Protein AF-A0A2V6M5N8-F1 (afdb_monomer_lite)

Radius of gyration: 40.76 Å; chains: 1; bounding box: 69×48×126 Å

pLDDT: mean 75.12, std 13.2, range [38.06, 95.31]

Foldseek 3Di:
DDDPDPQPFDFDADPPPRDTDRDRPPPDDPVPVVVVVVVVVVVVPPCPVVCPVVVVVVVVVVVVVVVVVVVVVVLVVLVVLLVVLVVLLVVLVVCLVVDDPVSVVVSVVVNVVSVVVSVVSCVVCVVVVVVVVVCVVCVVVVVVVVVVVVVVVVVCVVCVVVVVVVVVVD

Structure (mmCIF, N/CA/C/O backbone):
data_AF-A0A2V6M5N8-F1
#
_entry.id   AF-A0A2V6M5N8-F1
#
loop_
_atom_site.group_PDB
_atom_site.id
_atom_site.type_symbol
_atom_site.label_atom_id
_atom_site.label_alt_id
_atom_site.label_comp_id
_atom_site.label_asym_id
_atom_site.label_entity_id
_atom_site.label_seq_id
_atom_site.pdbx_PDB_ins_code
_atom_site.Cartn_x
_atom_site.Cartn_y
_atom_site.Cartn_z
_atom_site.occupancy
_atom_site.B_iso_or_equiv
_atom_site.auth_seq_id
_atom_site.auth_comp_id
_atom_site.auth_asym_id
_atom_site.auth_atom_id
_atom_site.pdbx_PDB_model_num
ATOM 1 N N . MET A 1 1 ? 8.062 -3.821 -89.970 1.00 40.28 1 MET A N 1
ATOM 2 C CA . MET A 1 1 ? 7.055 -4.742 -89.402 1.00 40.28 1 MET A CA 1
ATOM 3 C C . MET A 1 1 ? 7.755 -5.616 -88.371 1.00 40.28 1 MET A C 1
ATOM 5 O O . MET A 1 1 ? 8.111 -6.739 -88.680 1.00 40.28 1 MET A O 1
ATOM 9 N N . GLU A 1 2 ? 8.016 -5.101 -87.172 1.00 38.41 2 GLU A N 1
ATOM 10 C CA . GLU A 1 2 ? 8.715 -5.854 -86.120 1.00 38.41 2 GLU A CA 1
ATOM 11 C C . GLU A 1 2 ? 8.036 -5.556 -84.784 1.00 38.41 2 GLU A C 1
ATOM 13 O O . GLU A 1 2 ? 8.365 -4.603 -84.092 1.00 38.41 2 GLU A O 1
ATOM 18 N N . ALA A 1 3 ? 7.002 -6.334 -84.473 1.00 38.06 3 ALA A N 1
ATOM 19 C CA . ALA A 1 3 ? 6.280 -6.260 -83.202 1.00 38.06 3 ALA A CA 1
ATOM 20 C C . ALA A 1 3 ? 5.750 -7.649 -82.802 1.00 38.06 3 ALA A C 1
ATOM 22 O O . ALA A 1 3 ? 4.581 -7.803 -82.465 1.00 38.06 3 ALA A O 1
ATOM 23 N N . ARG A 1 4 ? 6.582 -8.695 -82.924 1.00 42.59 4 ARG A N 1
ATOM 24 C CA . ARG A 1 4 ? 6.198 -10.077 -82.563 1.00 42.59 4 ARG A CA 1
ATOM 25 C C . ARG A 1 4 ? 7.286 -10.898 -81.857 1.00 42.59 4 ARG A C 1
ATOM 27 O O . ARG A 1 4 ? 7.183 -12.114 -81.811 1.00 42.59 4 ARG A O 1
ATOM 34 N N . ALA A 1 5 ? 8.315 -10.267 -81.292 1.00 43.72 5 ALA A N 1
ATOM 35 C CA . ALA A 1 5 ? 9.456 -10.990 -80.713 1.00 43.72 5 ALA A CA 1
ATOM 36 C C . ALA A 1 5 ? 9.580 -10.887 -79.179 1.00 43.72 5 ALA A C 1
ATOM 38 O O . ALA A 1 5 ? 10.670 -11.084 -78.650 1.00 43.72 5 ALA A O 1
ATOM 39 N N . GLN A 1 6 ? 8.505 -10.562 -78.448 1.00 46.19 6 GLN A N 1
ATOM 40 C CA . GLN A 1 6 ? 8.598 -10.324 -76.997 1.00 46.19 6 GLN A CA 1
ATOM 41 C C . GLN A 1 6 ? 7.566 -11.031 -76.116 1.00 46.19 6 GLN A C 1
ATOM 43 O O . GLN A 1 6 ? 7.596 -10.842 -74.903 1.00 46.19 6 GLN A O 1
ATOM 48 N N . ASP A 1 7 ? 6.753 -11.926 -76.672 1.00 47.16 7 ASP A N 1
ATOM 49 C CA . ASP A 1 7 ? 5.954 -12.841 -75.862 1.00 47.16 7 ASP A CA 1
ATOM 50 C C . ASP A 1 7 ? 6.664 -14.193 -75.822 1.00 47.16 7 ASP A C 1
ATOM 52 O O . ASP A 1 7 ? 6.539 -15.011 -76.729 1.00 47.16 7 ASP A O 1
ATOM 56 N N . GLY A 1 8 ? 7.459 -14.413 -74.770 1.00 49.81 8 GLY A N 1
ATOM 57 C CA . GLY A 1 8 ? 8.117 -15.687 -74.458 1.00 49.81 8 GLY A CA 1
ATOM 58 C C . GLY A 1 8 ? 7.120 -16.782 -74.065 1.00 49.81 8 GLY A C 1
ATOM 59 O O . GLY A 1 8 ? 7.195 -17.323 -72.958 1.00 49.81 8 GLY A O 1
ATOM 60 N N . GLY A 1 9 ? 6.155 -17.060 -74.939 1.00 51.94 9 GLY A N 1
ATOM 61 C CA . GLY A 1 9 ? 5.237 -18.184 -74.841 1.00 51.94 9 GLY A CA 1
ATOM 62 C C . GLY A 1 9 ? 5.984 -19.507 -74.976 1.00 51.94 9 GLY A C 1
ATOM 63 O O . GLY A 1 9 ? 7.054 -19.578 -75.576 1.00 51.94 9 GLY A O 1
ATOM 64 N N . VAL A 1 10 ? 5.448 -20.555 -74.358 1.00 58.66 10 VAL A N 1
ATOM 65 C CA . VAL A 1 10 ? 5.951 -21.917 -74.571 1.00 58.66 10 VAL A CA 1
ATOM 66 C C . VAL A 1 10 ? 5.150 -22.503 -75.719 1.00 58.66 10 VAL A C 1
ATOM 68 O O . VAL A 1 10 ? 3.921 -22.534 -75.643 1.00 58.66 10 VAL A O 1
ATOM 71 N N . ASP A 1 11 ? 5.841 -22.949 -76.766 1.00 57.28 11 ASP A N 1
ATOM 72 C CA . ASP A 1 11 ? 5.216 -23.680 -77.861 1.00 57.28 11 ASP A CA 1
ATOM 73 C C . ASP A 1 11 ? 4.708 -25.014 -77.318 1.00 57.28 11 ASP A C 1
ATOM 75 O O . ASP A 1 11 ? 5.477 -25.859 -76.851 1.00 57.28 11 ASP A O 1
ATOM 79 N N . THR A 1 12 ? 3.391 -25.186 -77.327 1.00 62.16 12 THR A N 1
ATOM 80 C CA . THR A 1 12 ? 2.748 -26.438 -76.925 1.00 62.16 12 THR A CA 1
ATOM 81 C C . THR A 1 12 ? 1.912 -26.957 -78.085 1.00 62.16 12 THR A C 1
ATOM 83 O O . THR A 1 12 ? 1.227 -26.192 -78.765 1.00 62.16 12 THR A O 1
ATOM 86 N N . ASN A 1 13 ? 1.983 -28.263 -78.346 1.00 60.69 13 ASN A N 1
ATOM 87 C CA . ASN A 1 13 ? 1.179 -28.876 -79.399 1.00 60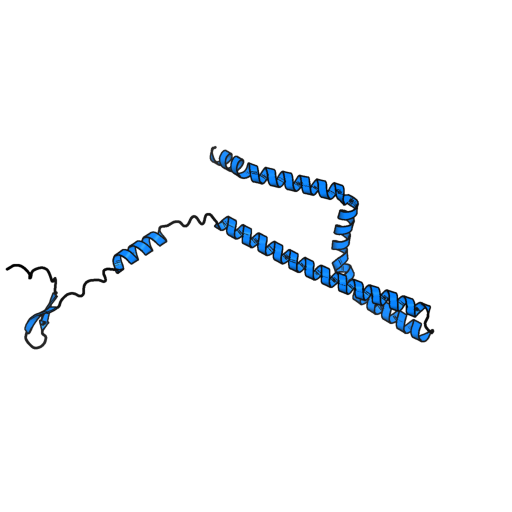.69 13 ASN A CA 1
ATOM 88 C C . ASN A 1 13 ? -0.262 -29.047 -78.925 1.00 60.69 13 ASN A C 1
ATOM 90 O O . ASN A 1 13 ? -0.506 -29.599 -77.849 1.00 60.69 13 ASN A O 1
ATOM 94 N N . CYS A 1 14 ? -1.221 -28.624 -79.754 1.00 59.00 14 CYS A N 1
ATOM 95 C CA . CYS A 1 14 ? -2.625 -28.910 -79.489 1.00 59.00 14 CYS A CA 1
ATOM 96 C C . CYS A 1 14 ? -2.861 -30.425 -79.520 1.00 59.00 14 CYS A C 1
ATOM 98 O O . CYS A 1 14 ? -2.566 -31.049 -80.546 1.00 59.00 14 CYS A O 1
ATOM 100 N N . PRO A 1 15 ? -3.454 -31.022 -78.474 1.00 62.03 15 PRO A N 1
ATOM 101 C CA . PRO A 1 15 ? -3.655 -32.467 -78.412 1.00 62.03 15 PRO A CA 1
ATOM 102 C C . PRO A 1 15 ? -4.605 -33.013 -79.494 1.00 62.03 15 PRO A C 1
ATOM 104 O O . PRO A 1 15 ? -4.589 -34.211 -79.748 1.00 62.03 15 PRO A O 1
ATOM 107 N N . HIS A 1 16 ? -5.399 -32.163 -80.159 1.00 64.50 16 HIS A N 1
ATOM 108 C CA . HIS A 1 16 ? -6.380 -32.594 -81.166 1.00 64.50 16 HIS A CA 1
ATOM 109 C C . HIS A 1 16 ? -6.047 -32.251 -82.619 1.00 64.50 16 HIS A C 1
ATOM 111 O O . HIS A 1 16 ? -6.620 -32.856 -83.519 1.00 64.50 16 HIS A O 1
ATOM 117 N N . CYS A 1 17 ? -5.150 -31.302 -82.878 1.00 65.31 17 CYS A N 1
ATOM 118 C CA . CYS A 1 17 ? -4.905 -30.833 -84.245 1.00 65.31 17 CYS A CA 1
ATOM 119 C C . CYS A 1 17 ? -3.428 -30.652 -84.605 1.00 65.31 17 CYS A C 1
ATOM 121 O O . CYS A 1 17 ? -3.147 -30.201 -85.710 1.00 65.31 17 CYS A O 1
ATOM 123 N N . ALA A 1 18 ? -2.495 -31.019 -83.714 1.00 61.12 18 ALA A N 1
ATOM 124 C CA . ALA A 1 18 ? -1.043 -31.002 -83.951 1.00 61.12 18 ALA A CA 1
ATOM 125 C C . ALA A 1 18 ? -0.486 -29.677 -84.520 1.00 61.12 18 ALA A C 1
ATOM 127 O O . ALA A 1 18 ? 0.622 -29.636 -85.048 1.00 61.12 18 ALA A O 1
ATOM 128 N N . ALA A 1 19 ? -1.243 -28.586 -84.392 1.00 60.41 19 ALA A N 1
ATOM 129 C CA . ALA A 1 19 ? -0.812 -27.246 -84.737 1.00 60.41 19 ALA A CA 1
ATOM 130 C C . ALA A 1 19 ? -0.065 -26.634 -83.538 1.00 60.41 19 ALA A C 1
ATOM 132 O O . ALA A 1 19 ? -0.480 -26.860 -82.391 1.00 60.41 19 ALA A O 1
ATOM 133 N N . PRO A 1 20 ? 1.013 -25.866 -83.776 1.00 59.75 20 PRO A N 1
ATOM 134 C CA . PRO A 1 20 ? 1.727 -25.181 -82.707 1.00 59.75 20 PRO A CA 1
ATOM 135 C C . PRO A 1 20 ? 0.843 -24.068 -82.127 1.00 59.75 20 PRO A C 1
ATOM 137 O O . PRO A 1 20 ? 0.428 -23.161 -82.851 1.00 59.75 20 PRO A O 1
ATOM 140 N N . LEU A 1 21 ? 0.545 -24.138 -80.825 1.00 58.44 21 LEU A N 1
ATOM 141 C CA . LEU A 1 21 ? -0.066 -23.038 -80.078 1.00 58.44 21 LEU A CA 1
ATOM 142 C C . LEU A 1 21 ? 0.960 -22.415 -79.134 1.00 58.44 21 LEU A C 1
ATOM 144 O O . LEU A 1 21 ? 1.497 -23.070 -78.238 1.00 58.44 21 LEU A O 1
ATOM 148 N N . THR A 1 22 ? 1.169 -21.114 -79.303 1.00 58.97 22 THR A N 1
ATOM 149 C CA . THR A 1 22 ? 1.908 -20.267 -78.371 1.00 58.97 22 THR A CA 1
ATOM 150 C C . THR A 1 22 ? 0.987 -19.870 -77.222 1.00 58.97 22 THR A C 1
ATOM 152 O O . THR A 1 22 ? 0.128 -18.999 -77.359 1.00 58.97 22 THR A O 1
ATOM 155 N N . VAL A 1 23 ? 1.147 -20.514 -76.063 1.00 59.09 23 VAL A N 1
ATOM 156 C CA . VAL A 1 23 ? 0.421 -20.108 -74.850 1.00 59.09 23 VAL A CA 1
ATOM 157 C C . VAL A 1 23 ? 1.195 -18.964 -74.184 1.00 59.09 23 VAL A C 1
ATOM 159 O O . VAL A 1 23 ? 2.376 -19.150 -73.862 1.00 59.09 23 VAL A O 1
ATOM 162 N N . PRO A 1 24 ? 0.585 -17.784 -73.955 1.00 55.16 24 PRO A N 1
ATOM 163 C CA . PRO A 1 24 ? 1.261 -16.684 -73.275 1.00 55.16 24 PRO A CA 1
ATOM 164 C C . PRO A 1 24 ? 1.620 -17.098 -71.843 1.00 55.16 24 PRO A C 1
ATOM 166 O O . PRO A 1 24 ? 0.760 -17.518 -71.064 1.00 55.16 24 PRO A O 1
ATOM 169 N N . ARG A 1 25 ? 2.907 -16.999 -71.477 1.00 59.12 25 ARG A N 1
ATOM 170 C CA . ARG A 1 25 ? 3.349 -17.239 -70.097 1.00 59.12 25 ARG A CA 1
ATOM 171 C C . ARG A 1 25 ? 2.711 -16.188 -69.196 1.00 59.12 25 ARG A C 1
ATOM 173 O O . ARG A 1 25 ? 2.968 -15.000 -69.362 1.00 59.12 25 ARG A O 1
ATOM 180 N N . ILE A 1 26 ? 1.925 -16.635 -68.217 1.00 59.75 26 ILE A N 1
ATOM 181 C CA . ILE A 1 26 ? 1.410 -15.767 -67.154 1.00 59.75 26 ILE A CA 1
ATOM 182 C C . ILE A 1 26 ? 2.629 -15.108 -66.487 1.00 59.75 26 ILE A C 1
ATOM 184 O O . ILE A 1 26 ? 3.495 -15.830 -65.975 1.00 59.75 26 ILE A O 1
ATOM 188 N N . PRO A 1 27 ? 2.755 -13.770 -66.522 1.00 60.88 27 PRO A N 1
ATOM 189 C CA . PRO A 1 27 ? 3.920 -13.106 -65.967 1.00 60.88 27 PRO A CA 1
ATOM 190 C C . PRO A 1 27 ? 3.998 -13.397 -64.461 1.00 60.88 27 PRO A C 1
ATOM 192 O O . PRO A 1 27 ? 2.973 -13.367 -63.771 1.00 60.88 27 PRO A O 1
ATOM 195 N N . PRO A 1 28 ? 5.192 -13.701 -63.919 1.00 67.12 28 PRO A N 1
ATOM 196 C CA . PRO A 1 28 ? 5.348 -13.905 -62.487 1.00 67.12 28 PRO A CA 1
ATOM 197 C C . PRO A 1 28 ? 4.891 -12.647 -61.745 1.00 67.12 28 PRO A C 1
ATOM 199 O O . PRO A 1 28 ? 5.241 -11.538 -62.146 1.00 67.12 28 PRO A O 1
ATOM 202 N N . ASN A 1 29 ? 4.114 -12.829 -60.670 1.00 66.31 29 ASN A N 1
ATOM 203 C CA . ASN A 1 29 ? 3.517 -11.736 -59.902 1.00 66.31 29 ASN A CA 1
ATOM 204 C C . ASN A 1 29 ? 4.571 -10.642 -59.600 1.00 66.31 29 ASN A C 1
ATOM 206 O O . ASN A 1 29 ? 5.507 -10.900 -58.827 1.00 66.31 29 ASN A O 1
ATOM 210 N N . PRO A 1 30 ? 4.433 -9.432 -60.178 1.00 67.69 30 PRO A N 1
ATOM 211 C CA . PRO A 1 30 ? 5.457 -8.391 -60.111 1.00 67.69 30 PRO A CA 1
ATOM 212 C C . PRO A 1 30 ? 5.679 -7.875 -58.682 1.00 67.69 30 PRO A C 1
ATOM 214 O O . PRO A 1 30 ? 6.752 -7.360 -58.367 1.00 67.69 30 PRO A O 1
ATOM 217 N N . TYR A 1 31 ? 4.713 -8.084 -57.784 1.00 69.69 31 TYR A N 1
ATOM 218 C CA . TYR A 1 31 ? 4.776 -7.641 -56.391 1.00 69.69 31 TYR A CA 1
ATOM 219 C C . TYR A 1 31 ? 5.535 -8.609 -55.472 1.00 69.69 31 TYR A C 1
ATOM 221 O O . TYR A 1 31 ? 5.916 -8.248 -54.359 1.00 69.69 31 TYR A O 1
ATOM 229 N N . LEU A 1 32 ? 5.830 -9.833 -55.921 1.00 70.94 32 LEU A N 1
ATOM 230 C CA . LEU A 1 32 ? 6.438 -10.852 -55.058 1.00 70.94 32 LEU A CA 1
ATOM 231 C C . LEU A 1 32 ? 7.900 -10.535 -54.693 1.00 70.94 32 LEU A C 1
ATOM 233 O O . LEU A 1 32 ? 8.349 -10.826 -53.583 1.00 70.94 32 LEU A O 1
ATOM 237 N N . ARG A 1 33 ? 8.651 -9.937 -55.627 1.00 72.62 33 ARG A N 1
ATOM 238 C CA . ARG A 1 33 ? 10.039 -9.492 -55.411 1.00 72.62 33 ARG A CA 1
ATOM 239 C C . ARG A 1 33 ? 10.143 -8.362 -54.380 1.00 72.62 33 ARG A C 1
ATOM 241 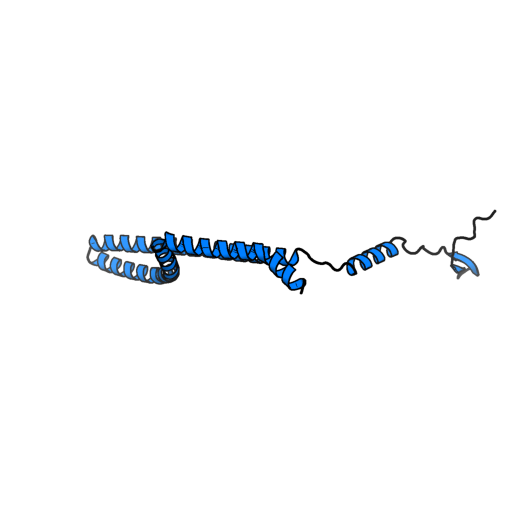O O . ARG A 1 33 ? 10.903 -8.540 -53.426 1.00 72.62 33 ARG A O 1
ATOM 248 N N . PRO A 1 34 ? 9.409 -7.240 -54.514 1.00 75.50 34 PRO A N 1
ATOM 249 C CA . PRO A 1 34 ? 9.482 -6.163 -53.532 1.00 75.50 34 PRO A CA 1
ATOM 250 C C . PRO A 1 34 ? 9.016 -6.621 -52.146 1.00 75.50 34 PRO A C 1
ATOM 252 O O . PRO A 1 34 ? 9.698 -6.332 -51.167 1.00 75.50 34 PRO A O 1
ATOM 255 N N . ILE A 1 35 ? 7.960 -7.439 -52.049 1.00 77.12 35 ILE A N 1
ATOM 256 C CA . ILE A 1 35 ? 7.493 -7.981 -50.761 1.00 77.12 35 ILE A CA 1
ATOM 257 C C . ILE A 1 35 ? 8.577 -8.836 -50.089 1.00 77.12 35 ILE A C 1
ATOM 259 O O . ILE A 1 35 ? 8.869 -8.652 -48.908 1.00 77.12 35 ILE A O 1
ATOM 263 N N . LYS A 1 36 ? 9.229 -9.744 -50.829 1.00 80.75 36 LYS A N 1
ATOM 264 C CA . LYS A 1 36 ? 10.308 -10.577 -50.269 1.00 80.75 36 LYS A CA 1
ATOM 265 C C . LYS A 1 36 ? 11.514 -9.751 -49.819 1.00 80.75 36 LYS A C 1
ATOM 267 O O . LYS A 1 36 ? 12.123 -10.092 -48.806 1.00 80.75 36 LYS A O 1
ATOM 272 N N . ASN A 1 37 ? 11.841 -8.671 -50.528 1.00 80.62 37 ASN A N 1
ATOM 273 C CA . ASN A 1 37 ? 12.918 -7.767 -50.129 1.00 80.62 37 ASN A CA 1
ATOM 274 C C . ASN A 1 37 ? 12.565 -6.974 -48.867 1.00 80.62 37 ASN A C 1
ATOM 276 O O . ASN A 1 37 ? 13.392 -6.914 -47.963 1.00 80.62 37 ASN A O 1
ATOM 280 N N . ILE A 1 38 ? 11.332 -6.473 -48.755 1.00 79.19 38 ILE A N 1
ATOM 281 C CA . ILE A 1 38 ? 10.843 -5.785 -47.551 1.00 79.19 38 ILE A CA 1
ATOM 282 C C . ILE A 1 38 ? 10.863 -6.733 -46.344 1.00 79.19 38 ILE A C 1
ATOM 284 O O . ILE A 1 38 ? 11.359 -6.374 -45.281 1.00 79.19 38 ILE A O 1
ATOM 288 N N . VAL A 1 39 ? 10.411 -7.981 -46.505 1.00 80.94 39 VAL A N 1
ATOM 289 C CA . VAL A 1 39 ? 10.450 -8.991 -45.431 1.00 80.94 39 VAL A CA 1
ATOM 290 C C . VAL A 1 39 ? 11.886 -9.335 -45.030 1.00 80.94 39 VAL A C 1
ATOM 292 O O . VAL A 1 39 ? 12.176 -9.488 -43.842 1.00 80.94 39 VAL A O 1
ATOM 295 N N . ARG A 1 40 ? 12.803 -9.448 -45.997 1.00 80.06 40 ARG A N 1
ATOM 296 C CA . ARG A 1 40 ? 14.223 -9.700 -45.715 1.00 80.06 40 ARG A CA 1
ATOM 297 C C . ARG A 1 40 ? 14.869 -8.513 -44.995 1.00 80.06 40 ARG A C 1
ATOM 299 O O . ARG A 1 40 ? 15.645 -8.739 -44.075 1.00 80.06 40 ARG A O 1
ATOM 306 N N . GLN A 1 41 ? 14.515 -7.283 -45.364 1.00 74.88 41 GLN A N 1
ATOM 307 C CA . GLN A 1 41 ? 14.967 -6.078 -44.672 1.00 74.88 41 GLN A CA 1
ATOM 308 C C . GLN A 1 41 ? 14.404 -6.014 -43.253 1.00 74.88 41 GLN A C 1
ATOM 310 O O . GLN A 1 41 ? 15.188 -5.864 -42.329 1.00 74.88 41 GLN A O 1
ATOM 315 N N . MET A 1 42 ? 13.106 -6.257 -43.044 1.00 68.44 42 MET A N 1
ATOM 316 C CA . MET A 1 42 ? 12.506 -6.288 -41.700 1.00 68.44 42 MET A CA 1
ATOM 317 C C . MET A 1 42 ? 13.141 -7.336 -40.777 1.00 68.44 42 MET A C 1
ATOM 319 O O . MET A 1 42 ? 13.312 -7.071 -39.594 1.00 68.44 42 MET A O 1
ATOM 323 N N . LYS A 1 43 ? 13.531 -8.507 -41.300 1.00 70.19 43 LYS A N 1
ATOM 324 C CA . LYS A 1 43 ? 14.260 -9.525 -40.519 1.00 70.19 43 LYS A CA 1
ATOM 325 C C . LYS A 1 43 ? 15.720 -9.157 -40.240 1.00 70.19 43 LYS A C 1
ATOM 327 O O . LYS A 1 43 ? 16.297 -9.681 -39.295 1.00 70.19 43 LYS A O 1
ATOM 332 N N . GLY A 1 44 ? 16.319 -8.326 -41.091 1.00 67.50 44 GLY A N 1
ATOM 333 C CA . GLY A 1 44 ? 17.708 -7.885 -40.987 1.00 67.50 44 GLY A CA 1
ATOM 334 C C . GLY A 1 44 ? 17.893 -6.596 -40.193 1.00 67.50 44 GLY A C 1
ATOM 335 O O . GLY A 1 44 ? 19.034 -6.247 -39.914 1.00 67.50 44 GLY A O 1
ATOM 336 N N . VAL A 1 45 ? 16.812 -5.895 -39.830 1.00 66.12 45 VAL A N 1
ATOM 337 C CA . VAL A 1 45 ? 16.872 -4.790 -38.872 1.00 66.12 45 VAL A CA 1
ATOM 338 C C . VAL A 1 45 ? 17.105 -5.415 -37.495 1.00 66.12 45 VAL A C 1
ATOM 340 O O . VAL A 1 45 ? 16.174 -6.023 -36.957 1.00 66.12 45 VAL A O 1
ATOM 343 N N . PRO A 1 46 ? 18.310 -5.306 -36.893 1.00 64.38 46 PRO A N 1
ATOM 344 C CA . PRO A 1 46 ? 18.398 -5.508 -35.459 1.00 64.38 46 PRO A CA 1
ATOM 345 C C . PRO A 1 46 ? 17.430 -4.484 -34.879 1.00 64.38 46 PRO A C 1
ATOM 347 O O . PRO A 1 46 ? 17.531 -3.310 -35.214 1.00 64.38 46 PRO A O 1
ATOM 350 N N . PHE A 1 47 ? 16.429 -4.907 -34.116 1.00 57.12 47 PHE A N 1
ATOM 351 C CA . PHE A 1 47 ? 15.658 -3.976 -33.307 1.00 57.12 47 PHE A CA 1
ATOM 352 C C . PHE A 1 47 ? 16.518 -3.699 -32.069 1.00 57.12 47 PHE A C 1
ATOM 354 O O . PHE A 1 47 ? 16.432 -4.481 -31.117 1.00 57.12 47 PHE A O 1
ATOM 361 N N . PRO A 1 48 ? 17.365 -2.646 -32.011 1.00 61.38 48 PRO A N 1
ATOM 362 C CA . PRO A 1 48 ? 17.755 -2.139 -30.716 1.00 61.38 48 PRO A CA 1
ATOM 363 C C . PRO A 1 48 ? 16.451 -1.586 -30.165 1.00 61.38 48 PRO A C 1
ATOM 365 O O . PRO A 1 48 ? 16.054 -0.509 -30.574 1.00 61.38 48 PRO A O 1
ATOM 368 N N . PHE A 1 49 ? 15.695 -2.343 -29.369 1.00 55.69 49 PHE A N 1
ATOM 369 C CA . PHE A 1 49 ? 14.524 -1.794 -28.695 1.00 55.69 49 PHE A CA 1
ATOM 370 C C . PHE A 1 49 ? 15.066 -0.766 -27.694 1.00 55.69 49 PHE A C 1
ATOM 372 O O . PHE A 1 49 ? 15.400 -1.149 -26.570 1.00 55.69 49 PHE A O 1
ATOM 379 N N . PRO A 1 50 ? 15.193 0.528 -28.056 1.00 60.25 50 PRO A N 1
ATOM 380 C CA . PRO A 1 50 ? 15.910 1.502 -27.234 1.00 60.25 50 PRO A CA 1
ATOM 381 C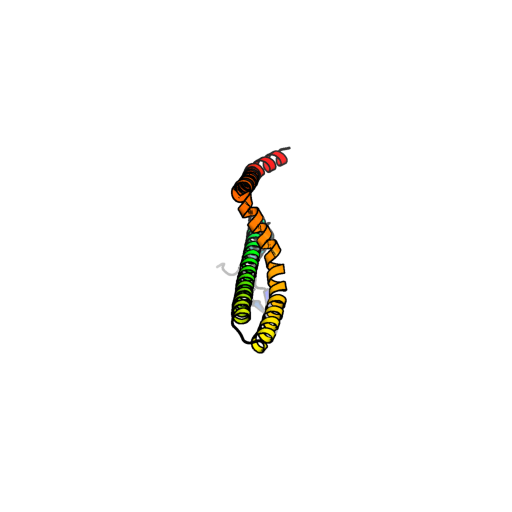 C . PRO A 1 50 ? 15.110 1.799 -25.958 1.00 60.25 50 PRO A C 1
ATOM 383 O O . PRO A 1 50 ? 15.625 2.338 -24.988 1.00 60.25 50 PRO A O 1
ATOM 386 N N . TYR A 1 51 ? 13.841 1.386 -25.962 1.00 61.47 51 TYR A N 1
ATOM 387 C CA . TYR A 1 51 ? 12.850 1.595 -24.929 1.00 61.47 51 TYR A CA 1
ATOM 388 C C . TYR A 1 51 ? 12.470 0.305 -24.200 1.00 61.47 51 TYR A C 1
ATOM 390 O O . TYR A 1 51 ? 11.618 0.372 -23.326 1.00 61.47 51 TYR A O 1
ATOM 398 N N . LEU A 1 52 ? 13.065 -0.861 -24.502 1.00 71.75 52 LEU A N 1
ATOM 399 C CA . LEU A 1 52 ? 12.811 -2.082 -23.719 1.00 71.75 52 LEU A CA 1
ATOM 400 C C . LEU A 1 52 ? 13.076 -1.874 -22.215 1.00 71.75 52 LEU A C 1
ATOM 402 O O . LEU A 1 52 ? 12.186 -2.178 -21.420 1.00 71.75 52 LEU A O 1
ATOM 406 N N . PRO A 1 53 ? 14.229 -1.304 -21.793 1.00 76.75 53 PRO A N 1
ATOM 407 C CA . PRO A 1 53 ? 14.461 -1.026 -20.376 1.00 76.75 53 PRO A CA 1
ATOM 408 C C . PRO A 1 53 ? 13.461 -0.010 -19.811 1.00 76.75 53 PRO A C 1
ATOM 410 O O . PRO A 1 53 ? 13.015 -0.158 -18.678 1.00 76.75 53 PRO A O 1
ATOM 413 N N . GLN A 1 54 ? 13.044 0.976 -20.606 1.00 78.06 54 GLN A N 1
ATOM 414 C CA . GLN A 1 54 ? 12.061 1.977 -20.190 1.00 78.06 54 GLN A CA 1
ATOM 415 C C . GLN A 1 54 ? 10.650 1.381 -20.046 1.00 78.06 54 GLN A C 1
ATOM 417 O O . GLN A 1 54 ? 9.925 1.720 -19.116 1.00 78.06 54 GLN A O 1
ATOM 422 N N . LEU A 1 55 ? 10.279 0.434 -20.908 1.00 81.75 55 LEU A N 1
ATOM 423 C CA . LEU A 1 55 ? 9.015 -0.296 -20.845 1.00 81.75 55 LEU A CA 1
ATOM 424 C C . LEU A 1 55 ? 8.974 -1.224 -19.624 1.00 81.75 55 LEU A C 1
ATOM 426 O O . LEU A 1 55 ? 7.960 -1.280 -18.932 1.00 81.75 55 LEU A O 1
ATOM 430 N N . ILE A 1 56 ? 10.094 -1.889 -19.317 1.00 85.50 56 ILE A N 1
ATOM 431 C CA . ILE A 1 56 ? 10.254 -2.687 -18.094 1.00 85.50 56 ILE A CA 1
ATOM 432 C C . ILE A 1 56 ? 10.120 -1.788 -16.860 1.00 85.50 56 ILE A C 1
ATOM 434 O O . ILE A 1 56 ? 9.378 -2.128 -15.942 1.00 85.50 56 ILE A 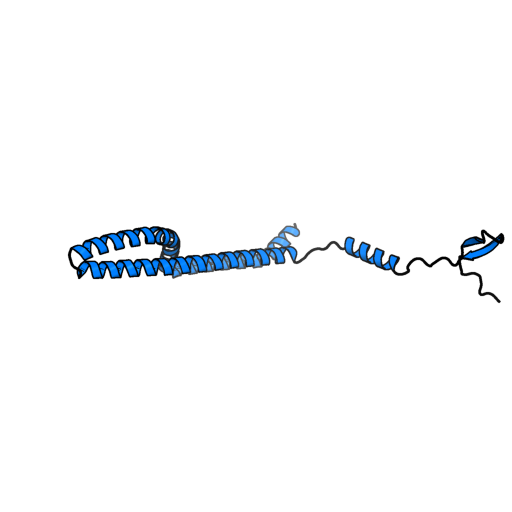O 1
ATOM 438 N N . GLN A 1 57 ? 10.774 -0.623 -16.841 1.00 85.06 57 GLN A N 1
ATOM 439 C CA . GLN A 1 57 ? 10.663 0.328 -15.729 1.00 85.06 57 GLN A CA 1
ATOM 440 C C . GLN A 1 57 ? 9.229 0.820 -15.521 1.00 85.06 57 GLN A C 1
ATOM 442 O O . GLN A 1 57 ? 8.766 0.851 -14.383 1.00 85.06 57 GLN A O 1
ATOM 447 N N . ILE A 1 58 ? 8.514 1.160 -16.597 1.00 88.62 58 ILE A N 1
ATOM 448 C CA . ILE A 1 58 ? 7.106 1.563 -16.515 1.00 88.62 58 ILE A CA 1
ATOM 449 C C . ILE A 1 58 ? 6.266 0.412 -15.960 1.00 88.62 58 ILE A C 1
ATOM 451 O O . ILE A 1 58 ? 5.523 0.619 -15.007 1.00 88.62 58 ILE A O 1
ATOM 455 N N . ALA A 1 59 ? 6.428 -0.805 -16.483 1.00 89.44 59 ALA A N 1
ATOM 456 C CA . ALA A 1 59 ? 5.684 -1.969 -16.011 1.00 89.44 59 ALA A CA 1
ATOM 457 C C . ALA A 1 59 ? 5.930 -2.249 -14.517 1.00 89.44 59 ALA A C 1
ATOM 459 O O . ALA A 1 59 ? 4.980 -2.458 -13.760 1.00 89.44 59 ALA A O 1
ATOM 460 N N . VAL A 1 60 ? 7.190 -2.190 -14.073 1.00 94.12 60 VAL A N 1
ATOM 461 C CA . VAL A 1 60 ? 7.556 -2.363 -12.660 1.00 94.12 60 VAL A CA 1
ATOM 462 C C . VAL A 1 60 ? 6.942 -1.251 -11.810 1.00 94.12 60 VAL A C 1
ATOM 464 O O . VAL A 1 60 ? 6.280 -1.551 -10.817 1.00 94.12 60 VAL A O 1
ATOM 467 N N . LEU A 1 61 ? 7.074 0.015 -12.211 1.00 93.12 61 LEU A N 1
ATOM 468 C CA . LEU A 1 61 ? 6.505 1.147 -11.476 1.00 93.12 61 LEU A CA 1
ATOM 469 C C . LEU A 1 61 ? 4.981 1.031 -11.349 1.00 93.12 61 LEU A C 1
ATOM 471 O O . LEU A 1 61 ? 4.437 1.196 -10.256 1.00 93.12 61 LEU A O 1
ATOM 475 N N . THR A 1 62 ? 4.292 0.701 -12.443 1.00 94.19 62 THR A N 1
ATOM 476 C CA . THR A 1 62 ? 2.843 0.488 -12.441 1.00 94.19 62 THR A CA 1
ATOM 477 C C . THR A 1 62 ? 2.464 -0.669 -11.520 1.00 94.19 62 THR A C 1
ATOM 479 O O . THR A 1 62 ? 1.529 -0.527 -10.736 1.00 94.19 62 THR A O 1
ATOM 482 N N . SER A 1 63 ? 3.206 -1.780 -11.537 1.00 93.25 63 SER A N 1
ATOM 483 C CA . SER A 1 63 ? 2.928 -2.917 -10.647 1.00 93.25 63 SER A CA 1
ATOM 484 C C . SER A 1 63 ? 3.072 -2.556 -9.163 1.00 93.25 63 SER A C 1
ATOM 486 O O . SER A 1 63 ? 2.213 -2.907 -8.354 1.00 93.25 63 SER A O 1
ATOM 488 N N . VAL A 1 64 ? 4.105 -1.786 -8.809 1.00 95.31 64 VAL A N 1
ATOM 489 C CA . VAL A 1 64 ? 4.353 -1.329 -7.437 1.00 95.31 64 VAL A CA 1
ATOM 490 C C . VAL A 1 64 ? 3.270 -0.348 -6.984 1.00 95.31 64 VAL A C 1
ATOM 492 O O . VAL A 1 64 ? 2.779 -0.450 -5.861 1.00 95.31 64 VAL A O 1
ATOM 495 N N . LEU A 1 65 ? 2.842 0.568 -7.856 1.00 93.31 65 LEU A N 1
ATOM 496 C CA . LEU A 1 65 ? 1.738 1.488 -7.566 1.00 93.31 65 LEU A CA 1
ATOM 497 C C . LEU A 1 65 ? 0.420 0.746 -7.325 1.00 93.31 65 LEU A C 1
ATOM 499 O O . LEU A 1 65 ? -0.288 1.062 -6.370 1.00 93.31 65 LEU A O 1
ATOM 503 N N . VAL A 1 66 ? 0.107 -0.257 -8.149 1.00 94.75 66 VAL A N 1
ATOM 504 C CA . VAL A 1 66 ? -1.088 -1.095 -7.964 1.00 94.75 66 VAL A CA 1
ATOM 505 C C . VAL A 1 66 ? -1.012 -1.856 -6.641 1.00 94.75 66 VAL A C 1
ATOM 507 O O . VAL A 1 66 ? -1.987 -1.864 -5.891 1.00 94.75 66 VAL A O 1
ATOM 510 N N . LEU A 1 67 ? 0.147 -2.433 -6.307 1.00 92.62 67 LEU A N 1
ATOM 511 C CA . LEU A 1 67 ? 0.361 -3.104 -5.023 1.00 92.62 67 LEU A CA 1
ATOM 512 C C . LEU A 1 67 ? 0.106 -2.150 -3.846 1.00 92.62 67 LEU A C 1
ATOM 514 O O . LEU A 1 67 ? -0.622 -2.503 -2.917 1.00 92.62 67 LEU A O 1
ATOM 518 N N . PHE A 1 68 ? 0.655 -0.933 -3.893 1.00 87.88 68 PHE A N 1
ATOM 519 C CA . PHE A 1 68 ? 0.422 0.072 -2.855 1.00 87.88 68 PHE A CA 1
ATOM 520 C C . PHE A 1 68 ? -1.037 0.519 -2.776 1.00 87.88 68 PHE A C 1
ATOM 522 O O . PHE A 1 68 ? -1.543 0.706 -1.671 1.00 87.88 68 PHE A O 1
ATOM 529 N N . ALA A 1 69 ? -1.730 0.656 -3.907 1.00 89.12 69 ALA A N 1
ATOM 530 C CA . ALA A 1 69 ? -3.148 1.003 -3.928 1.00 89.12 69 ALA A CA 1
ATOM 531 C C . ALA A 1 69 ? -4.001 -0.080 -3.251 1.00 89.12 69 ALA A C 1
ATOM 533 O O . ALA A 1 69 ? -4.839 0.233 -2.403 1.00 89.12 69 ALA A O 1
ATOM 534 N N . VAL A 1 70 ? -3.747 -1.355 -3.562 1.00 91.06 70 VAL A N 1
ATOM 535 C CA . VAL A 1 70 ? -4.432 -2.488 -2.921 1.00 91.06 70 VAL A CA 1
ATOM 536 C C . VAL A 1 70 ? -4.135 -2.518 -1.423 1.00 91.06 70 VAL A C 1
ATOM 538 O O . VAL A 1 70 ? -5.064 -2.583 -0.617 1.00 91.06 70 VAL A O 1
ATOM 541 N N . LEU A 1 71 ? -2.862 -2.399 -1.033 1.00 86.44 71 LEU A N 1
ATOM 542 C CA . LEU A 1 71 ? -2.461 -2.326 0.375 1.00 86.44 71 LEU A CA 1
ATOM 543 C C . LEU A 1 71 ? -3.177 -1.183 1.104 1.00 86.44 71 LEU A C 1
ATOM 545 O O . LEU A 1 71 ? -3.763 -1.406 2.162 1.00 86.44 71 LEU A O 1
ATOM 549 N N . TYR A 1 72 ? -3.209 0.015 0.523 1.00 85.00 72 TYR A N 1
ATOM 550 C CA . TYR A 1 72 ? -3.888 1.170 1.105 1.00 85.00 72 TYR A CA 1
ATOM 551 C C . TYR A 1 72 ? -5.384 0.916 1.332 1.00 85.00 72 TYR A C 1
ATOM 553 O O . TYR A 1 72 ? -5.888 1.166 2.429 1.00 85.00 72 TYR A O 1
ATOM 561 N N . ILE A 1 73 ? -6.082 0.356 0.337 1.00 87.81 73 ILE A N 1
ATOM 562 C CA . ILE A 1 73 ? -7.504 0.006 0.459 1.00 87.81 73 ILE A CA 1
ATOM 563 C C . ILE A 1 73 ? -7.705 -1.035 1.564 1.00 87.81 73 ILE A C 1
ATOM 565 O O . ILE A 1 73 ? -8.556 -0.846 2.431 1.00 87.81 73 ILE A O 1
ATOM 569 N N . THR A 1 74 ? -6.906 -2.106 1.584 1.00 86.00 74 THR A N 1
ATOM 570 C CA . THR A 1 74 ? -7.041 -3.166 2.600 1.00 86.00 74 THR A CA 1
ATOM 571 C C . THR A 1 74 ? -6.809 -2.647 4.018 1.00 86.00 74 THR A C 1
ATOM 573 O O . THR A 1 74 ? -7.613 -2.930 4.905 1.00 86.00 74 THR A O 1
ATOM 576 N N . ILE A 1 75 ? -5.781 -1.822 4.236 1.00 85.56 75 ILE A N 1
ATOM 577 C CA . ILE A 1 75 ? -5.508 -1.203 5.541 1.00 85.56 75 ILE A CA 1
ATOM 578 C C . ILE A 1 75 ? -6.642 -0.247 5.927 1.00 85.56 75 ILE A C 1
ATOM 580 O O . ILE A 1 75 ? -7.062 -0.234 7.086 1.00 85.56 75 ILE A O 1
ATOM 584 N N . GLY A 1 76 ? -7.172 0.523 4.972 1.00 84.38 76 GLY A N 1
ATOM 585 C CA . GLY A 1 76 ? -8.319 1.405 5.189 1.00 84.38 76 GLY A CA 1
ATOM 586 C C . GLY A 1 76 ? -9.563 0.644 5.652 1.00 84.38 76 GLY A C 1
ATOM 587 O O . GLY A 1 76 ? -10.155 1.003 6.671 1.00 84.38 76 GLY A O 1
ATOM 588 N N . VAL A 1 77 ? -9.914 -0.446 4.964 1.00 86.75 77 VAL A N 1
ATOM 589 C CA . VAL A 1 77 ? -11.053 -1.310 5.324 1.00 86.75 77 VAL A CA 1
ATOM 590 C C . VAL A 1 77 ? -10.851 -1.943 6.702 1.00 86.75 77 VAL A C 1
ATOM 592 O O . VAL A 1 77 ? -11.744 -1.871 7.546 1.00 86.75 77 VAL A O 1
ATOM 595 N N . VAL A 1 78 ? -9.663 -2.498 6.968 1.00 86.81 78 VAL A N 1
ATOM 596 C CA . VAL A 1 78 ? -9.313 -3.086 8.273 1.00 86.81 78 VAL A CA 1
ATOM 597 C C . VAL A 1 78 ? -9.432 -2.053 9.396 1.00 86.81 78 VAL A C 1
ATOM 599 O O . VAL A 1 78 ? -9.981 -2.355 10.452 1.00 86.81 78 VAL A O 1
ATOM 602 N N . THR A 1 79 ? -8.988 -0.817 9.156 1.00 85.38 79 THR A N 1
ATOM 603 C CA . THR A 1 79 ? -9.058 0.277 10.138 1.00 85.38 79 THR A CA 1
ATOM 604 C C . THR A 1 79 ? -10.501 0.679 10.444 1.00 85.38 79 THR A C 1
ATOM 606 O O . THR A 1 79 ? -10.845 0.889 11.608 1.00 85.38 79 THR A O 1
ATOM 609 N N . GLN A 1 80 ? -11.359 0.771 9.425 1.00 87.00 80 GLN A N 1
ATOM 610 C CA . GLN A 1 80 ? -12.778 1.081 9.622 1.00 87.00 80 GLN A CA 1
ATOM 611 C C . GLN A 1 80 ? -13.489 -0.032 10.395 1.00 87.00 80 GLN A C 1
ATOM 613 O O . GLN A 1 80 ? -14.188 0.255 11.367 1.00 87.00 80 GLN A O 1
ATOM 618 N N . ALA A 1 81 ? -13.256 -1.296 10.029 1.00 85.31 81 ALA A N 1
ATOM 619 C CA . ALA A 1 81 ? -13.818 -2.447 10.734 1.00 85.31 81 ALA A CA 1
ATOM 620 C C . ALA A 1 81 ? -13.375 -2.480 12.207 1.00 85.31 81 ALA A C 1
ATOM 622 O O . ALA A 1 81 ? -14.208 -2.606 13.106 1.00 85.31 81 ALA A O 1
ATOM 623 N N . ALA A 1 82 ? -12.080 -2.275 12.469 1.00 85.88 82 ALA A N 1
ATOM 624 C CA . ALA A 1 82 ? -11.540 -2.160 13.822 1.00 85.88 82 ALA A CA 1
ATOM 625 C C . ALA A 1 82 ? -12.197 -1.012 14.614 1.00 85.88 82 ALA A C 1
ATOM 627 O O . ALA A 1 82 ? -12.504 -1.170 15.798 1.00 85.88 82 ALA A O 1
ATOM 628 N N . GLY A 1 83 ? -12.463 0.124 13.960 1.00 86.00 83 GLY A N 1
ATOM 629 C CA . GLY A 1 83 ? -13.188 1.256 14.539 1.00 86.00 83 GLY A CA 1
ATOM 630 C C . GLY A 1 83 ? -14.624 0.912 14.942 1.00 86.00 83 GLY A C 1
ATOM 631 O O . GLY A 1 83 ? -15.039 1.258 16.049 1.00 86.00 83 GLY A O 1
ATOM 632 N N . VAL A 1 84 ? -15.355 0.179 14.096 1.00 89.56 84 VAL A N 1
ATOM 633 C CA . VAL A 1 84 ? -16.719 -0.293 14.397 1.00 89.56 84 VAL A CA 1
ATOM 634 C C . VAL A 1 84 ? -16.717 -1.216 15.615 1.00 89.56 84 VAL A C 1
ATOM 636 O O . VAL A 1 84 ? -17.464 -0.968 16.559 1.00 89.56 84 VAL A O 1
ATOM 639 N N . PHE A 1 85 ? -15.840 -2.227 15.653 1.00 86.81 85 PHE A N 1
ATOM 640 C CA . PHE A 1 85 ? -15.742 -3.128 16.809 1.00 86.81 85 PHE A CA 1
ATOM 641 C C . PHE A 1 85 ? -15.387 -2.383 18.095 1.00 86.81 85 PHE A C 1
ATOM 643 O O . PHE A 1 85 ? -15.979 -2.638 19.142 1.00 86.81 85 PHE A O 1
ATOM 650 N N . ARG A 1 86 ? -14.471 -1.413 18.024 1.00 86.69 86 ARG A N 1
ATOM 651 C CA . ARG A 1 86 ? -14.128 -0.573 19.175 1.00 86.69 86 ARG A CA 1
ATOM 652 C C . ARG A 1 86 ? -15.322 0.254 19.658 1.00 86.69 86 ARG A C 1
ATOM 654 O O . ARG A 1 86 ? -15.523 0.354 20.865 1.00 86.69 86 ARG A O 1
ATOM 661 N N . GLY A 1 87 ? -16.117 0.806 18.741 1.00 88.06 87 GLY A N 1
ATOM 662 C CA . GLY A 1 87 ? -17.358 1.511 19.067 1.00 88.06 87 GLY A CA 1
ATOM 663 C C . GLY A 1 87 ? -18.369 0.608 19.775 1.00 88.06 87 GLY A C 1
ATOM 664 O O . GLY A 1 87 ? -18.875 0.973 20.833 1.00 88.06 87 GLY A O 1
ATOM 665 N N . LEU A 1 88 ? -18.584 -0.604 19.255 1.00 87.56 88 LEU A N 1
ATOM 666 C CA . LEU A 1 88 ? -19.480 -1.597 19.859 1.00 87.56 88 LEU A CA 1
ATOM 667 C C . LEU A 1 88 ? -19.029 -2.018 21.264 1.00 87.56 88 LEU A C 1
ATOM 669 O O . LEU A 1 88 ? -19.861 -2.156 22.157 1.00 87.56 88 LEU A O 1
ATOM 673 N N . ILE A 1 89 ? -17.721 -2.182 21.485 1.00 87.75 89 ILE A N 1
ATOM 674 C CA . ILE A 1 89 ? -17.162 -2.496 22.809 1.00 87.75 89 ILE A CA 1
ATOM 675 C C . ILE A 1 89 ? -17.420 -1.355 23.800 1.00 87.75 89 ILE A C 1
ATOM 677 O O . ILE A 1 89 ? -17.798 -1.616 24.940 1.00 87.75 89 ILE A O 1
ATOM 681 N N . ILE A 1 90 ? -17.223 -0.099 23.384 1.00 89.25 90 ILE A N 1
ATOM 682 C CA . ILE A 1 90 ? -17.440 1.074 24.245 1.00 89.25 90 ILE A CA 1
ATOM 683 C C . ILE A 1 90 ? -18.924 1.220 24.597 1.00 89.25 90 ILE A C 1
ATOM 685 O O . ILE A 1 90 ? -19.254 1.453 25.761 1.00 89.25 90 ILE A O 1
ATOM 689 N N . GLU A 1 91 ? -19.816 1.039 23.624 1.00 87.88 91 GLU A N 1
ATOM 690 C CA . GLU A 1 91 ? -21.261 1.109 23.862 1.00 87.88 91 GLU A CA 1
ATOM 691 C C . GLU A 1 91 ? -21.722 -0.013 24.803 1.00 87.88 91 GLU A C 1
ATOM 693 O O . GLU A 1 91 ? -22.410 0.231 25.794 1.00 87.88 91 GLU A O 1
ATOM 698 N N . ALA A 1 92 ? -21.247 -1.241 24.582 1.00 84.38 92 ALA A N 1
ATOM 699 C CA . ALA A 1 92 ? -21.526 -2.360 25.477 1.00 84.38 92 ALA A CA 1
ATOM 700 C C . ALA A 1 92 ? -20.952 -2.133 26.893 1.00 84.38 92 ALA A C 1
ATOM 702 O O . ALA A 1 92 ? -21.598 -2.478 27.885 1.00 84.38 92 ALA A O 1
ATOM 703 N N . GLN A 1 93 ? -19.785 -1.483 27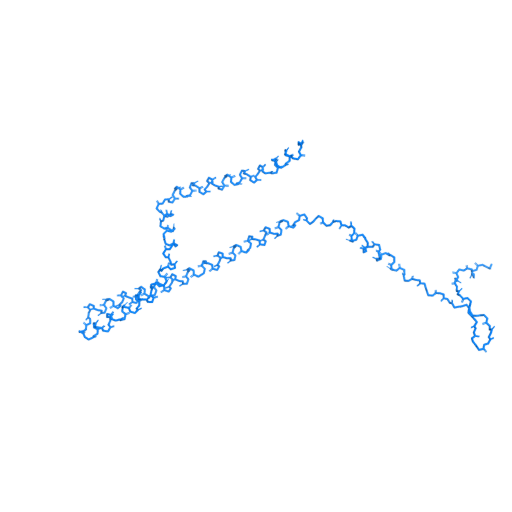.024 1.00 85.12 93 GLN A N 1
ATOM 704 C CA . GLN A 1 93 ? -19.242 -1.069 28.327 1.00 85.12 93 GLN A CA 1
ATOM 705 C C . GLN A 1 93 ? -20.117 -0.031 29.034 1.00 85.12 93 GLN A C 1
ATOM 707 O O . GLN A 1 93 ? -20.213 -0.049 30.266 1.00 85.12 93 GLN A O 1
ATOM 712 N N . LYS A 1 94 ? -20.742 0.878 28.286 1.00 86.88 94 LYS A N 1
ATOM 713 C CA . LYS A 1 94 ? -21.666 1.863 28.847 1.00 86.88 94 LYS A CA 1
ATOM 714 C C . LYS A 1 94 ? -22.929 1.178 29.371 1.00 86.88 94 LYS A C 1
ATOM 716 O O . LYS A 1 94 ? -23.269 1.347 30.541 1.00 86.88 94 LYS A O 1
ATOM 721 N N . HIS A 1 95 ? -23.533 0.298 28.573 1.00 83.00 95 HIS A N 1
ATOM 722 C CA . HIS A 1 95 ? -24.696 -0.490 28.994 1.00 83.00 95 HIS A CA 1
ATOM 723 C C . HIS A 1 95 ? -24.394 -1.446 30.161 1.00 83.00 95 HIS A C 1
ATOM 725 O O . HIS A 1 95 ? -25.242 -1.646 31.027 1.00 83.00 95 HIS A O 1
ATOM 731 N N . LEU A 1 96 ? -23.165 -1.964 30.268 1.00 81.12 96 LEU A N 1
ATOM 732 C CA . LEU A 1 96 ? -22.697 -2.714 31.442 1.00 81.12 96 LEU A CA 1
ATOM 733 C C . LEU A 1 96 ? -22.735 -1.912 32.751 1.00 81.12 96 LEU A C 1
ATOM 735 O O . LEU A 1 96 ? -22.799 -2.503 33.834 1.00 81.12 96 LEU A O 1
ATOM 739 N N . ARG A 1 97 ? -22.586 -0.586 32.694 1.00 80.25 97 ARG A N 1
ATOM 740 C CA . ARG A 1 97 ? -22.592 0.267 33.892 1.00 80.25 97 ARG A CA 1
ATOM 741 C C . ARG A 1 97 ? -24.001 0.639 34.337 1.00 80.25 97 ARG A C 1
ATOM 743 O O . ARG A 1 97 ? -24.198 0.807 35.534 1.00 80.25 97 ARG A O 1
ATOM 750 N N . GLU A 1 98 ? -24.938 0.732 33.400 1.00 83.88 98 GLU A N 1
ATOM 751 C CA . GLU A 1 98 ? -26.300 1.233 33.631 1.00 83.88 98 GLU A CA 1
ATOM 752 C C . GLU A 1 98 ? -27.359 0.114 33.741 1.00 83.88 98 GLU A C 1
ATOM 754 O O . GLU A 1 98 ? -28.435 0.351 34.281 1.00 83.88 98 GLU A O 1
ATOM 759 N N . GLY A 1 99 ? -27.068 -1.100 33.258 1.00 74.25 99 GLY A N 1
ATOM 760 C CA . GLY A 1 99 ? -28.036 -2.198 33.145 1.00 74.25 99 GLY A CA 1
ATOM 761 C C . GLY A 1 99 ? -28.245 -3.062 34.397 1.00 74.25 99 GLY A C 1
ATOM 762 O O . GLY A 1 99 ? -27.435 -3.088 35.331 1.00 74.25 99 GLY A O 1
ATOM 763 N N . SER A 1 100 ? -29.339 -3.829 34.376 1.00 76.62 100 SER A N 1
ATOM 764 C CA . SER A 1 100 ? -29.697 -4.819 35.404 1.00 76.62 100 SER A CA 1
ATOM 765 C C . SER A 1 100 ? -28.687 -5.979 35.485 1.00 76.62 100 SER A C 1
ATOM 767 O O . SER A 1 100 ? -27.936 -6.231 34.545 1.00 76.62 100 SER A O 1
ATOM 769 N N . THR A 1 101 ? -28.656 -6.741 36.587 1.00 75.75 101 THR A N 1
ATOM 770 C CA . THR A 1 101 ? -27.689 -7.845 36.802 1.00 75.75 101 THR A CA 1
ATOM 771 C C . THR A 1 101 ? -27.677 -8.898 35.687 1.00 75.75 101 THR A C 1
ATOM 773 O O . THR A 1 101 ? -26.617 -9.452 35.399 1.00 75.75 101 THR A O 1
ATOM 776 N N . VAL A 1 102 ? -28.819 -9.151 35.038 1.00 78.38 102 VAL A N 1
ATOM 777 C CA . VAL A 1 102 ? -28.943 -10.107 33.922 1.00 78.38 102 VAL A CA 1
ATOM 778 C C . VAL A 1 102 ? -28.474 -9.497 32.598 1.00 78.38 102 VAL A C 1
ATOM 780 O O . VAL A 1 102 ? -27.749 -10.141 31.845 1.00 78.38 102 VAL A O 1
ATOM 783 N N . GLU A 1 103 ? -28.801 -8.234 32.319 1.00 78.69 103 GLU A N 1
ATOM 784 C CA . GLU A 1 103 ? -28.248 -7.530 31.150 1.00 78.69 103 GLU A CA 1
ATOM 785 C C . GLU A 1 103 ? -26.734 -7.364 31.264 1.00 78.69 103 GLU A C 1
ATOM 787 O O . GLU A 1 103 ? -26.018 -7.391 30.264 1.00 78.69 103 GLU A O 1
ATOM 792 N N . ARG A 1 104 ? -26.227 -7.257 32.493 1.00 79.00 104 ARG A N 1
ATOM 793 C CA . ARG A 1 104 ? -24.803 -7.114 32.766 1.00 79.00 104 ARG A CA 1
ATOM 794 C C . ARG A 1 104 ? -24.006 -8.350 32.353 1.00 79.00 104 ARG A C 1
ATOM 796 O O . ARG A 1 104 ? -22.936 -8.219 31.769 1.00 79.00 104 ARG A O 1
ATOM 803 N N . SER A 1 105 ? -24.515 -9.554 32.609 1.00 80.88 105 SER A N 1
ATOM 804 C CA . SER A 1 105 ? -23.832 -10.777 32.170 1.00 80.88 105 SER A CA 1
ATOM 805 C C . SER A 1 105 ? -23.874 -10.930 30.646 1.00 80.88 105 SER A C 1
ATOM 807 O O . SER A 1 105 ? -22.852 -11.256 30.043 1.00 80.88 105 SER A O 1
ATOM 809 N N . ALA A 1 106 ? -24.999 -10.599 30.005 1.00 83.00 106 ALA A N 1
ATOM 810 C CA . ALA A 1 106 ? -25.119 -10.613 28.547 1.00 83.00 106 ALA A CA 1
ATOM 811 C C . ALA A 1 106 ? -24.170 -9.602 27.868 1.00 83.00 106 ALA A C 1
ATOM 813 O O . ALA A 1 106 ? -23.483 -9.949 26.905 1.00 83.00 106 ALA A O 1
ATOM 814 N N . GLN A 1 107 ? -24.067 -8.380 28.402 1.00 85.75 107 GLN A N 1
ATOM 815 C CA . GLN A 1 107 ? -23.168 -7.345 27.877 1.00 85.75 107 GLN A CA 1
ATOM 816 C C . GLN A 1 107 ? -21.683 -7.654 28.144 1.00 85.75 107 GLN A C 1
ATOM 818 O O . GLN A 1 107 ? -20.814 -7.293 27.354 1.00 85.75 107 GLN A O 1
ATOM 823 N N . ALA A 1 108 ? -21.357 -8.373 29.222 1.00 84.50 108 ALA A N 1
ATOM 824 C CA . ALA A 1 108 ? -19.989 -8.844 29.450 1.00 84.50 108 ALA A CA 1
ATOM 825 C C . ALA A 1 108 ? -19.566 -9.888 28.401 1.00 84.50 108 ALA A C 1
ATOM 827 O O . ALA A 1 108 ? -18.445 -9.838 27.890 1.00 84.50 108 ALA A O 1
ATOM 828 N N . ILE A 1 109 ? -20.472 -10.805 28.044 1.00 87.00 109 ILE A N 1
ATOM 829 C CA . ILE A 1 109 ? -20.225 -11.825 27.016 1.00 87.00 109 ILE A CA 1
ATOM 830 C C . ILE A 1 109 ? -20.081 -11.170 25.637 1.00 87.00 109 ILE A C 1
ATOM 832 O O . ILE A 1 109 ? -19.151 -11.507 24.902 1.00 87.00 109 ILE A O 1
ATOM 836 N N . SER A 1 110 ? -20.942 -10.203 25.295 1.00 84.19 110 SER A N 1
ATOM 837 C CA . SER A 1 110 ? -20.867 -9.494 24.008 1.00 84.19 110 SER A CA 1
ATOM 838 C C . SER A 1 110 ? -19.543 -8.740 23.846 1.00 84.19 110 SER A C 1
ATOM 840 O O . SER A 1 110 ? -18.912 -8.844 22.795 1.00 84.19 110 SER A O 1
ATOM 842 N N . ILE A 1 111 ? -19.049 -8.079 24.899 1.00 87.56 111 ILE A N 1
ATOM 843 C CA . ILE A 1 111 ? -17.724 -7.439 24.899 1.00 87.56 111 ILE A CA 1
ATOM 844 C C . ILE A 1 111 ? -16.616 -8.463 24.679 1.00 87.56 111 ILE A C 1
ATOM 846 O O . ILE A 1 111 ? -15.691 -8.199 23.911 1.00 87.56 111 ILE A O 1
ATOM 850 N N . GLY A 1 112 ? -16.712 -9.633 25.315 1.00 87.44 112 GLY A N 1
ATOM 851 C CA . GLY A 1 112 ? -15.772 -10.731 25.096 1.00 87.44 112 GLY A CA 1
ATOM 852 C C . GLY A 1 112 ? -15.720 -11.154 23.626 1.00 87.44 112 GLY A C 1
ATOM 853 O O . GLY A 1 112 ? -14.636 -11.246 23.049 1.00 87.44 112 GLY A O 1
ATOM 854 N N . ILE A 1 113 ? -16.884 -11.329 22.997 1.00 88.50 113 ILE A N 1
ATOM 855 C CA . ILE A 1 113 ? -17.002 -11.712 21.582 1.00 88.50 113 ILE A CA 1
ATOM 856 C C . ILE A 1 113 ? -16.459 -10.608 20.664 1.00 88.50 113 ILE A C 1
ATOM 858 O O . ILE A 1 113 ? -15.663 -10.896 19.769 1.00 88.50 113 ILE A O 1
ATOM 862 N N . TYR A 1 114 ? -16.827 -9.344 20.891 1.00 88.25 114 TYR A N 1
ATOM 863 C CA . TYR A 1 114 ? -16.322 -8.225 20.091 1.00 88.25 114 TYR A CA 1
ATOM 864 C C . TYR A 1 114 ? -14.810 -8.045 20.238 1.00 88.25 114 TYR A C 1
ATOM 866 O O . TYR A 1 114 ? -14.135 -7.764 19.251 1.00 88.25 114 TYR A O 1
ATOM 874 N N . SER A 1 115 ? -14.260 -8.251 21.436 1.00 86.88 115 SER A N 1
ATOM 875 C CA . SER A 1 115 ? -12.817 -8.181 21.686 1.00 86.88 115 SER A CA 1
ATOM 876 C C . SER A 1 115 ? -12.059 -9.310 20.976 1.00 86.88 115 SER A C 1
ATOM 878 O O . SER A 1 115 ? -11.019 -9.071 20.360 1.00 86.88 115 SER A O 1
ATOM 880 N N . LEU A 1 116 ? -12.617 -10.527 20.974 1.00 89.62 116 LEU A N 1
ATOM 881 C CA . LEU A 1 116 ? -12.060 -11.660 20.231 1.00 89.62 116 LEU A CA 1
ATOM 882 C C . LEU A 1 116 ? -12.064 -11.398 18.716 1.00 89.62 116 LEU A C 1
ATOM 884 O O . LEU A 1 116 ? -11.062 -11.636 18.044 1.00 89.62 116 LEU A O 1
ATOM 888 N N . LEU A 1 117 ? -13.171 -10.869 18.185 1.00 87.50 117 LEU A N 1
ATOM 889 C CA . LEU A 1 117 ? -13.308 -10.520 16.766 1.00 87.50 117 LEU A CA 1
ATOM 890 C C . LEU A 1 117 ? -12.423 -9.338 16.359 1.00 87.50 117 LEU A C 1
ATOM 892 O O . LEU A 1 117 ? -11.973 -9.287 15.219 1.00 87.50 117 LEU A O 1
ATOM 896 N N . PHE A 1 118 ? -12.142 -8.411 17.274 1.00 88.06 118 PHE A N 1
ATOM 897 C CA . PHE A 1 118 ? -11.257 -7.265 17.054 1.00 88.06 118 PHE A CA 1
ATOM 898 C C . PHE A 1 118 ? -9.776 -7.658 16.939 1.00 88.06 118 PHE A C 1
ATOM 900 O O . PHE A 1 118 ? -9.019 -7.034 16.193 1.00 88.06 118 PHE A O 1
ATOM 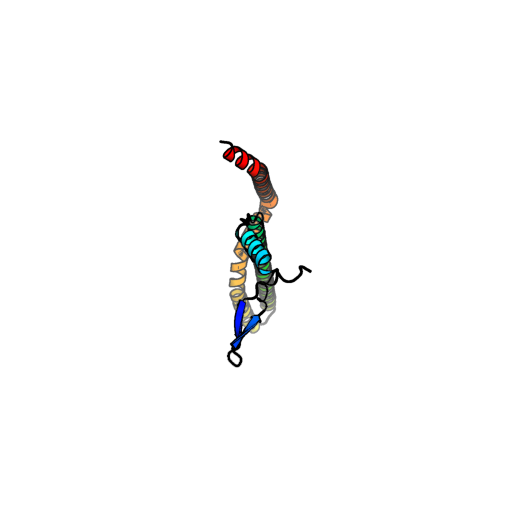907 N N . LEU A 1 119 ? -9.365 -8.706 17.653 1.00 86.25 119 LEU A N 1
ATOM 908 C CA . LEU A 1 119 ? -7.982 -9.170 17.778 1.00 86.25 119 LEU A CA 1
ATOM 909 C C . LEU A 1 119 ? -7.243 -9.369 16.432 1.00 86.25 119 LEU A C 1
ATOM 911 O O . LEU A 1 119 ? -6.149 -8.816 16.289 1.00 86.25 119 LEU A O 1
ATOM 915 N N . PRO A 1 120 ? -7.795 -10.063 15.414 1.00 84.19 120 PRO A N 1
ATOM 916 C CA . PRO A 1 120 ? -7.124 -10.201 14.118 1.00 84.19 120 PRO A CA 1
ATOM 917 C C . PRO A 1 120 ? -6.931 -8.861 13.392 1.00 84.19 120 PRO A C 1
ATOM 919 O O . PRO A 1 120 ? -5.865 -8.619 12.826 1.00 84.19 120 PRO A O 1
ATOM 922 N N . PHE A 1 121 ? -7.917 -7.959 13.440 1.00 85.88 121 PHE A N 1
ATOM 923 C CA . PHE A 1 121 ? -7.804 -6.633 12.819 1.00 85.88 121 PHE A CA 1
ATOM 924 C C . PHE A 1 121 ? -6.743 -5.786 13.522 1.00 85.88 121 PHE A C 1
ATOM 926 O O . PHE A 1 121 ? -5.930 -5.135 12.864 1.00 85.88 121 PHE A O 1
ATOM 933 N N . TRP A 1 122 ? -6.694 -5.859 14.854 1.00 83.88 122 TRP A N 1
ATOM 934 C CA . TRP A 1 122 ? -5.658 -5.207 15.645 1.00 83.88 122 TRP A CA 1
ATOM 935 C C . TRP A 1 122 ? -4.262 -5.727 15.298 1.00 83.88 122 TRP A C 1
ATOM 937 O O . TRP A 1 122 ? -3.352 -4.925 15.103 1.00 83.88 122 TRP A O 1
ATOM 947 N N . MET A 1 123 ? -4.088 -7.046 15.159 1.00 85.19 123 MET A N 1
ATOM 948 C CA . MET A 1 123 ? -2.802 -7.651 14.788 1.00 85.19 123 MET A CA 1
ATOM 949 C C . MET A 1 123 ? -2.304 -7.187 13.417 1.00 85.19 123 MET A C 1
ATOM 951 O O . MET A 1 123 ? -1.122 -6.879 13.280 1.00 85.19 123 MET A O 1
ATOM 955 N N . ILE A 1 124 ? -3.192 -7.100 12.421 1.00 84.00 124 ILE A N 1
ATOM 956 C CA . ILE A 1 124 ? -2.840 -6.596 11.085 1.00 84.00 124 ILE A CA 1
ATOM 957 C C . ILE A 1 124 ? -2.450 -5.116 11.159 1.00 84.00 124 ILE A C 1
ATOM 959 O O . ILE A 1 124 ? -1.519 -4.691 10.479 1.00 84.00 124 ILE A O 1
ATOM 963 N N . GLN A 1 125 ? -3.129 -4.327 11.994 1.00 82.69 125 GLN A N 1
ATOM 964 C CA . GLN A 1 125 ? -2.913 -2.885 12.092 1.00 82.69 125 GLN A CA 1
ATOM 965 C C . GLN A 1 125 ? -1.679 -2.495 12.925 1.00 82.69 125 GLN A C 1
ATOM 967 O O . GLN A 1 125 ? -1.058 -1.467 12.652 1.00 82.69 125 GLN A O 1
ATOM 972 N N . LEU A 1 126 ? -1.296 -3.314 13.909 1.00 82.94 126 LEU A N 1
ATOM 973 C CA . LEU A 1 126 ? -0.191 -3.076 14.846 1.00 82.94 126 LEU A CA 1
ATOM 974 C C . LEU A 1 126 ? 1.145 -2.690 14.171 1.00 82.94 126 LEU A C 1
ATOM 976 O O . LEU A 1 126 ? 1.693 -1.644 14.528 1.00 82.94 126 LEU A O 1
ATOM 980 N N . PRO A 1 127 ? 1.680 -3.439 13.182 1.00 81.31 127 PRO A N 1
ATOM 981 C CA . PRO A 1 127 ? 2.945 -3.075 12.540 1.00 81.31 127 PRO A CA 1
ATOM 982 C C . PRO A 1 127 ? 2.869 -1.712 11.839 1.00 81.31 127 PRO A C 1
ATOM 984 O O . PRO A 1 127 ? 3.796 -0.910 11.949 1.00 81.31 127 PRO A O 1
ATOM 987 N N . PHE A 1 128 ? 1.747 -1.400 11.185 1.00 80.69 128 PHE A N 1
ATOM 988 C CA . PHE A 1 128 ? 1.550 -0.110 10.518 1.00 80.69 128 PHE A CA 1
ATOM 989 C C . PHE A 1 128 ? 1.390 1.038 11.519 1.00 80.69 128 PHE A C 1
ATOM 991 O O . PHE A 1 128 ? 1.930 2.124 11.304 1.00 80.69 128 PHE A O 1
ATOM 998 N N . ALA A 1 129 ? 0.708 0.795 12.639 1.00 77.31 129 ALA A N 1
ATOM 999 C CA . ALA A 1 129 ? 0.579 1.762 13.723 1.00 77.31 129 ALA A CA 1
ATOM 1000 C C . ALA A 1 129 ? 1.937 2.068 14.377 1.00 77.31 129 ALA A C 1
ATOM 1002 O O . ALA A 1 129 ? 2.224 3.231 14.666 1.00 77.31 129 ALA A O 1
ATOM 1003 N N . LEU A 1 130 ? 2.801 1.061 14.552 1.00 80.69 130 LEU A N 1
ATOM 1004 C CA . LEU A 1 130 ? 4.165 1.243 15.062 1.00 80.69 130 LEU A CA 1
ATOM 1005 C C . LEU A 1 130 ? 5.033 2.045 14.093 1.00 80.69 130 LEU A C 1
ATOM 1007 O O . LEU A 1 130 ? 5.681 3.001 14.518 1.00 80.69 130 LEU A O 1
ATOM 1011 N N . ILE A 1 131 ? 5.007 1.707 12.799 1.00 78.25 131 ILE A N 1
ATOM 1012 C CA . ILE A 1 131 ? 5.728 2.458 11.760 1.00 78.25 131 ILE A CA 1
ATOM 1013 C C . ILE A 1 131 ? 5.264 3.920 11.750 1.00 78.25 131 ILE A C 1
ATOM 1015 O O . ILE A 1 131 ? 6.093 4.831 11.783 1.00 78.25 131 ILE A O 1
ATOM 1019 N N . GLY A 1 132 ? 3.949 4.159 11.780 1.00 72.62 132 GLY A N 1
ATOM 1020 C CA . GLY A 1 132 ? 3.376 5.504 11.834 1.00 72.62 132 GLY A CA 1
ATOM 1021 C C . GLY A 1 132 ? 3.738 6.267 13.112 1.00 72.62 132 GLY A C 1
ATOM 1022 O O . GLY A 1 132 ? 4.062 7.452 13.049 1.00 72.62 132 GLY A O 1
ATOM 1023 N N . SER A 1 133 ? 3.746 5.600 14.268 1.00 71.56 133 SER A N 1
ATOM 1024 C CA . SER A 1 133 ? 4.131 6.199 15.552 1.00 71.56 133 SER A CA 1
ATOM 1025 C C . SER A 1 133 ? 5.610 6.593 15.575 1.00 71.56 133 SER A C 1
ATOM 1027 O O . SER A 1 133 ? 5.947 7.721 15.944 1.00 71.56 133 SER A O 1
ATOM 1029 N N . PHE A 1 134 ? 6.491 5.711 15.098 1.00 71.94 134 PHE A N 1
ATOM 1030 C CA . PHE A 1 134 ? 7.924 5.984 15.000 1.00 71.94 134 PHE A CA 1
ATOM 1031 C C . PHE A 1 134 ? 8.204 7.139 14.028 1.00 71.94 134 PHE A C 1
ATOM 1033 O O . PHE A 1 134 ? 8.988 8.043 14.334 1.00 71.94 134 PHE A O 1
ATOM 1040 N N . TRP A 1 135 ? 7.489 7.158 12.897 1.00 65.38 135 TRP A N 1
ATOM 1041 C CA . TRP A 1 135 ? 7.530 8.240 11.917 1.00 65.38 135 TRP A CA 1
ATOM 1042 C C . TRP A 1 135 ? 7.022 9.567 12.491 1.00 65.38 135 TRP A C 1
ATOM 1044 O O . TRP A 1 135 ? 7.629 10.609 12.264 1.00 65.38 135 TRP A O 1
ATOM 1054 N N . SER A 1 136 ? 5.938 9.554 13.268 1.00 69.44 136 SER A N 1
ATOM 1055 C CA . SER A 1 136 ? 5.385 10.758 13.898 1.00 69.44 136 SER A CA 1
ATOM 1056 C C . SER A 1 136 ? 6.291 11.299 15.006 1.00 69.44 136 SER A C 1
ATOM 1058 O O . SER A 1 136 ? 6.457 12.511 15.123 1.00 69.44 136 SER A O 1
ATOM 1060 N N . SER A 1 137 ? 6.897 10.421 15.807 1.00 72.12 137 SER A N 1
ATOM 1061 C CA . SER A 1 137 ? 7.780 10.801 16.916 1.00 72.12 137 SER A CA 1
ATOM 1062 C C . SER A 1 137 ? 9.115 11.370 16.424 1.00 72.12 137 SER A C 1
ATOM 1064 O O . SER A 1 137 ? 9.617 12.347 16.975 1.00 72.12 137 SER A O 1
ATOM 1066 N N . ARG A 1 138 ? 9.671 10.814 15.340 1.00 74.50 138 ARG A N 1
ATOM 1067 C CA . ARG A 1 138 ? 10.947 11.252 14.748 1.00 74.50 138 ARG A CA 1
ATOM 1068 C C . ARG A 1 138 ? 10.768 11.977 13.420 1.00 74.50 138 ARG A C 1
ATOM 1070 O O . ARG A 1 138 ? 11.679 11.969 12.599 1.00 74.50 138 ARG A O 1
ATOM 1077 N N . ARG A 1 139 ? 9.623 12.629 13.207 1.00 70.69 139 ARG A N 1
ATOM 1078 C CA . ARG A 1 139 ? 9.193 13.176 11.906 1.00 70.69 139 ARG A CA 1
ATOM 1079 C C . ARG A 1 139 ? 10.254 14.026 11.213 1.00 70.69 139 ARG A C 1
ATOM 1081 O O . ARG A 1 139 ? 10.474 13.870 10.021 1.00 70.69 139 ARG A O 1
ATOM 1088 N N . LEU A 1 140 ? 10.959 14.870 11.963 1.00 69.62 140 LEU A N 1
ATOM 1089 C CA . LEU A 1 140 ? 12.001 15.754 11.432 1.00 69.62 140 LEU A CA 1
ATOM 1090 C C . LEU A 1 140 ? 13.273 14.981 11.030 1.00 69.62 140 LEU A C 1
ATOM 1092 O O . LEU A 1 140 ? 13.827 15.212 9.960 1.00 69.62 140 LEU A O 1
ATOM 1096 N N . SER A 1 141 ? 13.686 13.999 11.836 1.00 69.25 141 SER A N 1
ATOM 1097 C CA . SER A 1 141 ? 14.829 13.118 11.547 1.00 69.25 141 SER A CA 1
ATOM 1098 C C . SER A 1 141 ? 14.527 12.125 10.414 1.00 69.25 141 SER A C 1
ATOM 1100 O O . SER A 1 141 ? 15.376 11.869 9.561 1.00 69.25 141 SER A O 1
ATOM 1102 N N . ALA A 1 142 ? 13.297 11.618 10.348 1.00 70.31 142 ALA A N 1
ATOM 1103 C CA . ALA A 1 142 ? 12.820 10.736 9.290 1.00 70.31 142 ALA A CA 1
ATOM 1104 C C . ALA A 1 142 ? 12.705 11.473 7.940 1.00 70.31 142 ALA A C 1
ATOM 1106 O O . ALA A 1 142 ? 13.119 10.955 6.906 1.00 70.31 142 ALA A O 1
ATOM 1107 N N . LEU A 1 143 ? 12.232 12.724 7.947 1.00 76.38 143 LEU A N 1
ATOM 1108 C CA . LEU A 1 143 ? 12.222 13.576 6.754 1.00 76.38 143 LEU A CA 1
ATOM 1109 C C . LEU A 1 143 ? 13.640 13.933 6.290 1.00 76.38 143 LEU A C 1
ATOM 1111 O O . LEU A 1 143 ? 13.908 13.869 5.094 1.00 76.38 143 LEU A O 1
ATOM 1115 N N . LEU A 1 144 ? 14.557 14.249 7.212 1.00 75.75 144 LEU A N 1
ATOM 1116 C CA . LEU A 1 144 ? 15.962 14.524 6.881 1.00 75.75 144 LEU A CA 1
ATOM 1117 C C . LEU A 1 144 ? 16.669 13.306 6.277 1.00 75.75 144 LEU A C 1
ATOM 1119 O O . LEU A 1 144 ? 17.384 13.445 5.290 1.00 75.75 144 LEU A O 1
ATOM 1123 N N . THR A 1 145 ? 16.453 12.112 6.829 1.00 78.25 145 THR A N 1
ATOM 1124 C CA . THR A 1 145 ? 17.057 10.875 6.305 1.00 78.25 145 THR A CA 1
ATOM 1125 C C . THR A 1 145 ? 16.494 10.489 4.940 1.00 78.25 145 THR A C 1
ATOM 1127 O O . THR A 1 145 ? 17.270 10.122 4.059 1.00 78.25 145 THR A O 1
ATOM 1130 N N . ILE A 1 146 ? 15.184 10.641 4.710 1.00 81.56 146 ILE A N 1
ATOM 1131 C CA . ILE A 1 146 ? 14.598 10.435 3.377 1.00 81.56 146 ILE A CA 1
ATOM 1132 C C . ILE A 1 146 ? 15.095 11.483 2.380 1.00 81.56 146 ILE A C 1
ATOM 1134 O O . ILE A 1 146 ? 15.447 11.122 1.259 1.00 81.56 146 ILE A O 1
ATOM 1138 N N . ALA A 1 147 ? 15.167 12.758 2.768 1.00 82.56 147 ALA A N 1
ATOM 1139 C CA . ALA A 1 147 ? 15.688 13.813 1.903 1.00 82.56 147 ALA A CA 1
ATOM 1140 C C . ALA A 1 147 ? 17.156 13.562 1.523 1.00 82.56 147 ALA A C 1
ATOM 1142 O O . ALA A 1 147 ? 17.525 13.747 0.366 1.00 82.56 147 ALA A O 1
ATOM 1143 N N . LEU A 1 148 ? 17.970 13.083 2.469 1.00 85.00 148 LEU A N 1
ATOM 1144 C CA . LEU A 1 148 ? 19.358 12.694 2.224 1.00 85.00 148 LEU A CA 1
ATOM 1145 C C . LEU A 1 148 ? 19.455 11.476 1.290 1.00 85.00 148 LEU A C 1
ATOM 1147 O O . LEU A 1 148 ? 20.254 11.469 0.362 1.00 85.00 148 LEU A O 1
ATOM 1151 N N . LEU A 1 149 ? 18.630 10.447 1.493 1.00 85.25 149 LEU A N 1
ATOM 1152 C CA . LEU A 1 149 ? 18.619 9.264 0.626 1.00 85.25 149 LEU A CA 1
ATOM 1153 C C . LEU A 1 149 ? 18.163 9.596 -0.797 1.00 85.25 149 LEU A C 1
ATOM 1155 O O . LEU A 1 149 ? 18.766 9.124 -1.758 1.00 85.25 149 LEU A O 1
ATOM 1159 N N . LEU A 1 150 ? 17.133 10.432 -0.939 1.00 85.69 150 LEU A N 1
ATOM 1160 C CA . LEU A 1 150 ? 16.659 10.909 -2.238 1.00 85.69 150 LEU A CA 1
ATOM 1161 C C . LEU A 1 150 ? 17.693 11.800 -2.926 1.00 85.69 150 LEU A C 1
ATOM 1163 O O . LEU A 1 150 ? 17.864 11.681 -4.136 1.00 85.69 150 LEU A O 1
ATOM 1167 N N . SER A 1 151 ? 18.405 12.655 -2.185 1.00 82.62 151 SER A N 1
ATOM 1168 C CA . SER A 1 151 ? 19.461 13.487 -2.767 1.00 82.62 151 SER A CA 1
ATOM 1169 C C . SER A 1 151 ? 20.645 12.642 -3.235 1.00 82.62 151 SER A C 1
ATOM 1171 O O . SER A 1 151 ? 21.130 12.847 -4.345 1.00 82.62 151 SER A O 1
ATOM 1173 N N . ILE A 1 152 ? 21.049 11.631 -2.460 1.00 82.88 152 ILE A N 1
ATOM 1174 C CA . ILE A 1 152 ? 22.083 10.669 -2.861 1.00 82.88 152 ILE A CA 1
ATOM 1175 C C . ILE A 1 152 ? 21.630 9.892 -4.101 1.00 82.88 152 ILE A C 1
ATOM 1177 O O . ILE A 1 152 ? 22.378 9.816 -5.072 1.00 82.88 152 ILE A O 1
ATOM 1181 N N . ALA A 1 153 ? 20.405 9.362 -4.113 1.00 82.56 153 ALA A N 1
ATOM 1182 C CA . ALA A 1 153 ? 19.867 8.642 -5.265 1.00 82.56 153 ALA A CA 1
ATOM 1183 C C . ALA A 1 153 ? 19.815 9.531 -6.517 1.00 82.56 153 ALA A C 1
ATOM 1185 O O . ALA A 1 153 ? 20.233 9.103 -7.591 1.00 82.56 153 ALA A O 1
ATOM 1186 N N . TYR A 1 154 ? 19.384 10.786 -6.371 1.00 82.75 154 TYR A N 1
ATOM 1187 C CA . TYR A 1 154 ? 19.367 11.763 -7.454 1.00 82.75 154 TYR A CA 1
ATOM 1188 C C . TYR A 1 154 ? 20.776 12.021 -8.004 1.00 82.75 154 TYR A C 1
ATOM 1190 O O . TYR A 1 154 ? 20.997 11.896 -9.209 1.00 82.75 154 TYR A O 1
ATOM 1198 N N . VAL A 1 155 ? 21.755 12.279 -7.131 1.00 82.19 155 VAL A N 1
ATOM 1199 C CA . VAL A 1 155 ? 23.160 12.480 -7.523 1.00 82.19 155 VAL A CA 1
ATOM 1200 C C . VAL A 1 155 ? 23.719 11.244 -8.232 1.00 82.19 155 VAL A C 1
ATOM 1202 O O . VAL A 1 155 ? 24.342 11.380 -9.283 1.00 82.19 155 VAL A O 1
ATOM 1205 N N . VAL A 1 156 ? 23.449 10.040 -7.721 1.00 79.81 156 VAL A N 1
ATOM 1206 C CA . VAL A 1 156 ? 23.876 8.779 -8.348 1.00 79.81 156 VAL A CA 1
ATOM 1207 C C . VAL A 1 156 ? 23.251 8.613 -9.731 1.00 79.81 156 VAL A C 1
ATOM 1209 O O . VAL A 1 156 ? 23.961 8.281 -10.676 1.00 79.81 156 VAL A O 1
ATOM 1212 N N . THR A 1 157 ? 21.955 8.891 -9.898 1.00 76.25 157 THR A N 1
ATOM 1213 C CA . THR A 1 157 ? 21.313 8.806 -11.220 1.00 76.25 157 THR A CA 1
ATOM 1214 C C . THR A 1 157 ? 21.887 9.816 -12.212 1.00 76.25 157 THR A C 1
ATOM 1216 O O . THR A 1 157 ? 22.140 9.447 -13.360 1.00 76.25 157 THR A O 1
ATOM 1219 N N . LEU A 1 158 ? 22.181 11.042 -11.763 1.00 76.00 158 LEU A N 1
ATOM 1220 C CA . LEU A 1 158 ? 22.740 12.114 -12.589 1.00 76.00 158 LEU A CA 1
ATOM 1221 C C . LEU A 1 158 ? 24.191 11.829 -13.015 1.00 76.00 158 LEU A C 1
ATOM 1223 O O . LEU A 1 158 ? 24.572 12.111 -14.150 1.00 76.00 158 LEU A O 1
ATOM 1227 N N . TYR A 1 159 ? 24.993 11.238 -12.123 1.00 73.31 159 TYR A N 1
ATOM 1228 C CA . TYR A 1 159 ? 26.387 10.873 -12.397 1.00 73.31 159 TYR A CA 1
ATOM 1229 C C . TYR A 1 159 ? 26.556 9.490 -13.036 1.00 73.31 159 TYR A C 1
ATOM 1231 O O . TYR A 1 159 ? 27.608 9.231 -13.621 1.00 73.31 159 TYR A O 1
ATOM 1239 N N . SER A 1 160 ? 25.545 8.613 -12.995 1.00 66.06 160 SER A N 1
ATOM 1240 C CA . SER A 1 160 ? 25.614 7.289 -13.628 1.00 66.06 160 SER A CA 1
ATOM 1241 C C . SER A 1 160 ? 25.976 7.321 -15.123 1.00 66.06 160 SER A C 1
ATOM 1243 O O . SER A 1 160 ? 26.877 6.571 -15.497 1.00 66.06 160 SER A O 1
ATOM 1245 N N . PRO A 1 161 ? 25.425 8.203 -15.990 1.00 66.06 161 PRO A N 1
ATOM 1246 C CA . PRO A 1 161 ? 25.839 8.247 -17.394 1.00 66.06 161 PRO A CA 1
ATOM 1247 C C . PRO A 1 161 ? 27.291 8.716 -17.571 1.00 66.06 161 PRO A C 1
ATOM 1249 O O . PRO A 1 161 ? 27.967 8.274 -18.500 1.00 66.06 161 PRO A O 1
ATOM 1252 N N . HIS A 1 162 ? 27.797 9.571 -16.675 1.00 64.31 162 HIS A N 1
ATOM 1253 C CA . HIS A 1 162 ? 29.190 10.021 -16.693 1.00 64.31 162 HIS A CA 1
ATOM 1254 C C . HIS A 1 162 ? 30.154 8.924 -16.230 1.00 64.31 162 HIS A C 1
ATOM 1256 O O . HIS A 1 162 ? 31.180 8.722 -16.874 1.00 64.31 162 HIS A O 1
ATOM 1262 N N . LEU A 1 163 ? 29.802 8.173 -15.182 1.00 59.31 163 LEU A N 1
ATOM 1263 C CA . LEU A 1 163 ? 30.569 7.017 -14.709 1.00 59.31 163 LEU A CA 1
ATOM 1264 C C . LEU A 1 163 ? 30.607 5.892 -15.749 1.00 59.31 163 LEU A C 1
ATOM 1266 O O . LEU A 1 163 ? 31.680 5.368 -16.027 1.00 59.31 163 LEU A O 1
ATOM 1270 N N . ILE A 1 164 ? 29.473 5.573 -16.380 1.00 60.91 164 ILE A N 1
ATOM 1271 C CA . ILE A 1 164 ? 29.386 4.541 -17.428 1.00 60.91 164 ILE A CA 1
ATOM 1272 C C . ILE A 1 164 ? 30.221 4.935 -18.656 1.00 60.91 164 ILE A C 1
ATOM 1274 O O . ILE A 1 164 ? 30.929 4.101 -19.218 1.00 60.91 164 ILE A O 1
ATOM 1278 N N . ARG A 1 165 ? 30.198 6.214 -19.059 1.00 58.84 165 ARG A N 1
ATOM 1279 C CA . ARG A 1 165 ? 31.016 6.714 -20.177 1.00 58.84 165 ARG A CA 1
ATOM 1280 C C . ARG A 1 165 ? 32.514 6.730 -19.846 1.00 58.84 165 ARG A C 1
ATOM 1282 O O . ARG A 1 165 ? 33.316 6.469 -20.734 1.00 58.84 165 ARG A O 1
ATOM 1289 N N . PHE A 1 166 ? 32.889 6.999 -18.595 1.00 57.78 166 PHE A N 1
ATOM 1290 C CA . PHE A 1 166 ? 34.285 6.943 -18.145 1.00 57.78 166 PHE A CA 1
ATOM 1291 C C . PHE A 1 166 ? 34.813 5.500 -18.102 1.00 57.78 166 PHE A C 1
ATOM 1293 O O . PHE A 1 166 ? 35.946 5.249 -18.496 1.00 57.78 166 PHE A O 1
ATOM 1300 N N . TRP A 1 167 ? 33.973 4.543 -17.694 1.00 52.00 167 TRP A N 1
ATOM 1301 C CA . TRP A 1 167 ? 34.324 3.119 -17.632 1.00 52.00 167 TRP A CA 1
ATOM 1302 C C . TRP A 1 167 ? 34.445 2.455 -19.011 1.00 52.00 167 TRP A C 1
ATOM 1304 O O . TRP A 1 167 ? 35.250 1.553 -19.178 1.00 52.00 167 TRP A O 1
ATOM 1314 N N . HIS A 1 168 ? 33.688 2.918 -20.011 1.00 55.66 168 HIS A N 1
ATOM 1315 C CA . HIS A 1 168 ? 33.808 2.451 -21.400 1.00 55.66 168 HIS A CA 1
ATOM 1316 C C . HIS A 1 168 ? 34.964 3.091 -22.189 1.00 55.66 168 HIS A C 1
ATOM 1318 O O . HIS A 1 168 ? 35.182 2.716 -23.339 1.00 55.66 168 HIS A O 1
ATOM 1324 N N . SER A 1 169 ? 35.658 4.078 -21.613 1.00 52.59 169 SER A N 1
ATOM 1325 C CA . SER A 1 169 ? 36.780 4.778 -22.255 1.00 52.59 169 SER A CA 1
ATOM 1326 C C . SER A 1 169 ? 38.159 4.312 -21.757 1.00 52.59 169 SER A C 1
ATOM 1328 O O . SER A 1 169 ? 39.164 4.866 -22.205 1.00 52.59 169 SER A O 1
ATOM 1330 N N . PHE A 1 170 ? 38.192 3.334 -20.847 1.00 47.44 170 PHE A N 1
ATOM 1331 C CA . PHE A 1 170 ? 39.375 2.583 -20.413 1.00 47.44 170 PHE A CA 1
ATOM 1332 C C . PHE A 1 170 ? 39.380 1.204 -21.079 1.00 47.44 170 PHE A C 1
ATOM 1334 O O . PHE A 1 170 ? 40.491 0.708 -21.365 1.00 47.44 170 PHE A O 1
#

Secondary structure (DSSP, 8-state):
----S----EEEE-TTT--EEEEPPPPP-TTHHHHHHHHHHHHHS----TTHHHHHHHHHHHHHHHHHHHHHHHHHHHHHHHHHHHHHHHHHHHHHHHS-HHHHHHHHHHHHHHHHHHHHHHHHHHHHHHHHHHHHHTHHHHHHHHHHHHHHHHHHHHHHHHHHHHHTT-

Sequence (170 aa):
MEARAQDGGVDTNCPHCAAPLTVPRIPPNPYLRPIKNIVRQMKGVPFPFPYLPQLIQIAVLTSVLVLFAVLYITIGVVTQAAGVFRGLIIEAQKHLREGSTVERSAQAISIGIYSLLFLPFWMIQLPFALIGSFWSSRRLSALLTIALLLSIAYVVTLYSPHLIRFWHSF